Protein AF-A0A2J7W410-F1 (afdb_monomer_lite)

Organism: NCBI:txid47790

Structure (mmCIF, N/CA/C/O backbone):
data_AF-A0A2J7W410-F1
#
_entry.id   AF-A0A2J7W410-F1
#
loop_
_atom_site.group_PDB
_atom_site.id
_atom_site.type_symbol
_atom_site.label_ato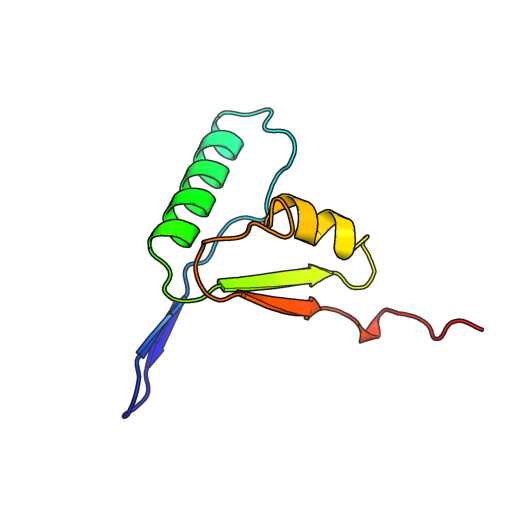m_id
_atom_site.label_alt_id
_atom_site.label_comp_id
_atom_site.label_asym_id
_atom_site.label_entity_id
_atom_site.label_seq_id
_atom_site.pdbx_PDB_ins_code
_atom_site.Cartn_x
_atom_site.Cartn_y
_atom_site.Cartn_z
_atom_site.occupancy
_atom_site.B_iso_or_equiv
_atom_site.auth_seq_id
_atom_site.auth_comp_id
_atom_site.auth_asym_id
_atom_site.auth_atom_id
_atom_site.pdbx_PDB_model_num
ATOM 1 N N . GLY A 1 1 ? -10.271 7.783 0.429 1.00 91.81 1 GLY A N 1
ATOM 2 C CA . GLY A 1 1 ? -11.712 7.590 0.145 1.00 91.81 1 GLY A CA 1
ATOM 3 C C . GLY A 1 1 ? -12.448 7.187 1.408 1.00 91.81 1 GLY A C 1
ATOM 4 O O . GLY A 1 1 ? -11.792 6.796 2.361 1.00 91.81 1 GLY A O 1
ATOM 5 N N . ILE A 1 2 ? -13.777 7.284 1.441 1.00 96.69 2 ILE A N 1
ATOM 6 C CA . ILE A 1 2 ? -14.591 6.824 2.580 1.00 96.69 2 ILE A CA 1
ATOM 7 C C . ILE A 1 2 ? -15.704 5.929 2.033 1.00 96.69 2 ILE A C 1
ATOM 9 O O . ILE A 1 2 ? -16.435 6.347 1.137 1.00 96.69 2 ILE A O 1
ATOM 13 N N . LEU A 1 3 ? -15.826 4.721 2.576 1.00 96.56 3 LEU A N 1
ATOM 14 C CA . LEU A 1 3 ? -16.925 3.792 2.327 1.00 96.56 3 LEU A CA 1
ATOM 15 C C . LEU A 1 3 ? -17.668 3.597 3.646 1.00 96.56 3 LEU A C 1
ATOM 17 O O . LEU A 1 3 ? -17.062 3.211 4.637 1.00 96.56 3 LEU A O 1
ATOM 21 N N . SER A 1 4 ? -18.960 3.906 3.682 1.00 97.56 4 SER A N 1
ATOM 22 C CA . SER A 1 4 ? -19.777 3.757 4.891 1.00 97.56 4 SER A CA 1
ATOM 23 C C . SER A 1 4 ? -20.966 2.858 4.604 1.00 97.56 4 SER A C 1
ATOM 25 O O . SER A 1 4 ? -21.639 3.041 3.591 1.00 97.56 4 SER A O 1
ATOM 27 N N . ASP A 1 5 ? -21.229 1.941 5.523 1.00 97.44 5 ASP A N 1
ATOM 28 C CA . ASP A 1 5 ? -22.424 1.108 5.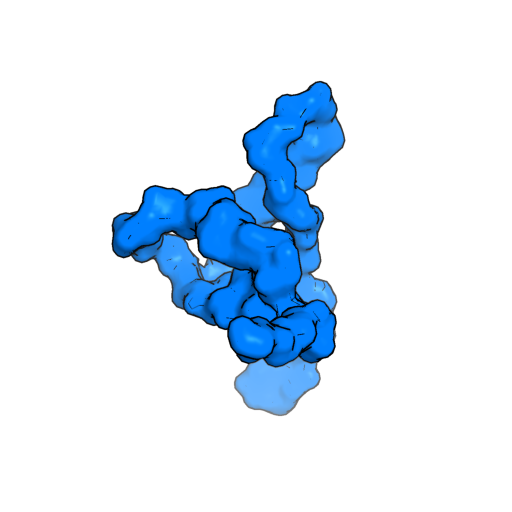576 1.00 97.44 5 ASP A CA 1
ATOM 29 C C . ASP A 1 5 ? -23.064 1.240 6.973 1.00 97.44 5 ASP A C 1
ATOM 31 O O . ASP A 1 5 ? -22.575 1.974 7.834 1.00 97.44 5 ASP A O 1
ATOM 35 N N . ARG A 1 6 ? -24.182 0.558 7.220 1.00 97.62 6 ARG A N 1
ATOM 36 C CA . ARG A 1 6 ? -24.866 0.554 8.519 1.00 97.62 6 ARG A CA 1
ATOM 37 C C . ARG A 1 6 ? -24.017 -0.064 9.625 1.00 97.62 6 ARG A C 1
ATOM 39 O O . ARG A 1 6 ? -24.119 0.370 10.767 1.00 97.62 6 ARG A O 1
ATOM 46 N N . GLU A 1 7 ? -23.224 -1.077 9.287 1.00 98.00 7 GLU A N 1
ATOM 47 C CA . GLU A 1 7 ? -22.482 -1.884 10.264 1.00 98.00 7 GLU A CA 1
ATOM 48 C C . GLU A 1 7 ? -20.991 -1.546 10.328 1.00 98.00 7 GLU A C 1
ATOM 50 O O . GLU A 1 7 ? -20.313 -1.951 11.270 1.00 98.00 7 GLU A O 1
ATOM 55 N N . PHE A 1 8 ? -20.464 -0.799 9.355 1.00 96.31 8 PHE A N 1
ATOM 56 C CA . PHE A 1 8 ? -19.048 -0.453 9.317 1.00 96.31 8 PHE A CA 1
ATOM 57 C C . PHE A 1 8 ? -18.784 0.855 8.573 1.00 96.31 8 PHE A C 1
ATOM 59 O O . PHE A 1 8 ? -19.573 1.318 7.750 1.00 96.31 8 PHE A O 1
ATOM 66 N N . GLN A 1 9 ? -17.606 1.419 8.818 1.00 96.56 9 GLN A N 1
ATOM 67 C CA . GLN A 1 9 ? -17.040 2.485 8.011 1.00 96.56 9 GLN A CA 1
ATOM 68 C C . GLN A 1 9 ? -15.577 2.166 7.732 1.00 96.56 9 GLN A C 1
ATOM 70 O O . GLN A 1 9 ? -14.833 1.775 8.623 1.00 96.56 9 GLN A O 1
ATOM 75 N N . MET A 1 10 ? -15.175 2.341 6.481 1.00 95.88 10 MET A N 1
ATOM 76 C CA . MET A 1 10 ? -13.819 2.129 6.011 1.00 95.88 10 MET A CA 1
ATOM 77 C C . MET A 1 10 ? -13.270 3.439 5.459 1.00 95.88 10 MET A C 1
ATOM 79 O O . MET A 1 10 ? -13.858 4.057 4.565 1.00 95.88 10 MET A O 1
ATOM 83 N N . ILE A 1 11 ? -12.117 3.851 5.980 1.00 96.56 11 ILE A N 1
ATOM 84 C CA . ILE A 1 11 ? -11.362 4.999 5.486 1.00 96.56 11 ILE A CA 1
ATOM 85 C C . ILE A 1 11 ? -10.187 4.460 4.674 1.00 96.56 11 ILE A C 1
ATOM 87 O O . ILE A 1 11 ? -9.291 3.806 5.191 1.00 96.56 11 ILE A O 1
ATOM 91 N N . LEU A 1 12 ? -10.208 4.732 3.375 1.00 95.44 12 LEU A N 1
ATOM 92 C CA . LEU A 1 12 ? -9.175 4.313 2.436 1.00 95.44 12 LEU A CA 1
ATOM 93 C C . LEU A 1 12 ? -8.092 5.388 2.374 1.00 95.44 12 LEU A C 1
ATOM 95 O O . LEU A 1 12 ? -8.341 6.484 1.854 1.00 95.44 12 LEU A O 1
ATOM 99 N N . PHE A 1 13 ? -6.902 5.074 2.875 1.00 93.94 13 PHE A N 1
ATOM 100 C CA . PHE A 1 13 ? -5.717 5.898 2.667 1.00 93.94 13 PHE A CA 1
ATOM 101 C C . PHE A 1 13 ? -5.163 5.632 1.273 1.00 93.94 13 PHE A C 1
ATOM 103 O O . PHE A 1 13 ? -4.607 4.571 1.002 1.00 93.94 13 PHE A O 1
ATOM 110 N N . ASP A 1 14 ? -5.357 6.598 0.380 1.00 91.44 14 ASP A N 1
ATOM 111 C CA . ASP A 1 14 ? -4.756 6.551 -0.945 1.00 91.44 14 ASP A CA 1
ATOM 112 C C . ASP A 1 14 ? -3.281 6.933 -0.819 1.00 91.44 14 ASP A C 1
ATOM 114 O O . ASP A 1 14 ? -2.950 8.005 -0.302 1.00 91.44 14 ASP A O 1
ATOM 118 N N . THR A 1 15 ? -2.399 6.028 -1.230 1.00 90.12 15 THR A N 1
ATOM 119 C CA . THR A 1 15 ? -0.955 6.221 -1.122 1.00 90.12 15 THR A CA 1
ATOM 120 C C . THR A 1 15 ? -0.332 6.239 -2.514 1.00 90.12 15 THR A C 1
ATOM 122 O O . THR A 1 15 ? -0.761 5.493 -3.395 1.00 90.12 15 THR A O 1
ATOM 125 N N . PRO A 1 16 ? 0.692 7.076 -2.754 1.00 89.56 16 PRO A N 1
ATOM 126 C CA . PRO A 1 16 ? 1.477 6.968 -3.973 1.00 89.56 16 PRO A CA 1
ATOM 127 C C . PRO A 1 16 ? 2.097 5.574 -4.113 1.00 89.56 16 PRO A C 1
ATOM 129 O O . PRO A 1 16 ? 2.436 4.943 -3.112 1.00 89.56 16 PRO A O 1
ATOM 132 N N . GLY A 1 17 ? 2.334 5.135 -5.352 1.00 86.25 17 GLY A N 1
ATOM 133 C CA . GLY A 1 17 ? 3.101 3.912 -5.601 1.00 86.25 17 GLY A CA 1
ATOM 134 C C . GLY A 1 17 ? 4.480 3.982 -4.941 1.00 86.25 17 GLY A C 1
ATOM 135 O O . GLY A 1 17 ? 5.104 5.046 -4.921 1.00 86.25 17 GLY A O 1
ATOM 136 N N . VAL A 1 18 ? 4.949 2.864 -4.380 1.00 83.88 18 VAL A N 1
ATOM 137 C CA . VAL A 1 18 ? 6.257 2.818 -3.715 1.00 83.88 18 VAL A CA 1
ATOM 138 C C . VAL A 1 18 ? 7.377 3.010 -4.723 1.00 83.88 18 VAL A C 1
ATOM 140 O O . VAL A 1 18 ? 7.412 2.392 -5.784 1.00 83.88 18 VAL A O 1
ATOM 143 N N . ILE A 1 19 ? 8.299 3.899 -4.363 1.00 83.50 19 ILE A N 1
ATOM 144 C CA . ILE A 1 19 ? 9.445 4.276 -5.180 1.00 83.50 19 ILE A CA 1
ATOM 145 C C . ILE A 1 19 ? 10.700 3.795 -4.462 1.00 83.50 19 ILE A C 1
ATOM 147 O O . ILE A 1 19 ? 11.060 4.322 -3.408 1.00 83.50 19 ILE A O 1
ATOM 151 N N . GLU A 1 20 ? 11.382 2.817 -5.056 1.00 78.56 20 GLU A N 1
ATOM 152 C CA . GLU A 1 20 ? 12.599 2.215 -4.499 1.00 78.56 20 GLU A CA 1
ATOM 153 C C . GLU A 1 20 ? 13.722 3.253 -4.317 1.00 78.56 20 GLU A C 1
ATOM 155 O O . GLU A 1 20 ? 14.380 3.318 -3.279 1.00 78.56 20 GLU A O 1
ATOM 160 N N . LYS A 1 21 ? 13.928 4.113 -5.324 1.00 82.44 21 LYS A N 1
ATOM 161 C CA . LYS A 1 21 ? 15.005 5.113 -5.340 1.00 82.44 21 LYS A CA 1
ATOM 162 C C . LYS A 1 21 ? 14.443 6.520 -5.434 1.00 82.44 21 LYS A C 1
ATOM 164 O O . LYS A 1 21 ? 14.115 6.995 -6.517 1.00 82.44 21 LYS A O 1
ATOM 169 N N . LYS A 1 22 ? 14.409 7.197 -4.288 1.00 84.69 22 LYS A N 1
ATOM 170 C CA . LYS A 1 22 ? 14.042 8.611 -4.165 1.00 84.69 22 LYS A CA 1
ATOM 171 C C . LYS A 1 22 ? 15.173 9.474 -4.732 1.00 84.69 22 LYS A C 1
ATOM 173 O O . LYS A 1 22 ? 16.307 9.422 -4.266 1.00 84.69 22 LYS A O 1
ATOM 178 N N . ARG A 1 23 ? 14.864 10.248 -5.759 1.00 90.25 23 ARG A N 1
ATOM 179 C CA . ARG A 1 23 ? 15.727 11.189 -6.481 1.00 90.25 23 ARG A CA 1
A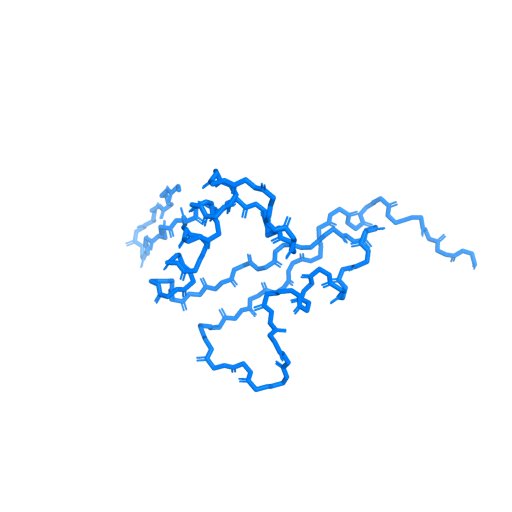TOM 180 C C . ARG A 1 23 ? 15.327 12.638 -6.233 1.00 90.25 23 ARG A C 1
ATOM 182 O O . ARG A 1 23 ? 16.118 13.538 -6.506 1.00 90.25 23 ARG A O 1
ATOM 189 N N . THR A 1 24 ? 14.114 12.879 -5.735 1.00 94.38 24 THR A N 1
ATOM 190 C CA . THR A 1 24 ? 13.592 14.228 -5.498 1.00 94.38 24 THR A CA 1
ATOM 191 C C . THR A 1 24 ? 12.965 14.383 -4.111 1.00 94.38 24 THR A C 1
ATOM 193 O O . THR A 1 24 ? 12.460 13.432 -3.518 1.00 94.38 24 THR A O 1
ATOM 196 N N . LYS A 1 25 ? 12.914 15.627 -3.611 1.00 94.31 25 LYS A N 1
ATOM 197 C CA . LYS A 1 25 ? 12.210 15.966 -2.357 1.00 94.31 25 LYS A CA 1
ATOM 198 C C . LYS A 1 25 ? 10.713 15.651 -2.406 1.00 94.31 25 LYS A C 1
ATOM 200 O O . LYS A 1 25 ? 10.090 15.451 -1.366 1.00 94.31 25 LYS A O 1
ATOM 205 N N . LEU A 1 26 ? 10.120 15.653 -3.601 1.00 94.88 26 LEU A N 1
ATOM 206 C CA . LEU A 1 26 ? 8.723 15.273 -3.777 1.00 94.88 26 LEU A CA 1
ATOM 207 C C . LEU A 1 26 ? 8.538 13.786 -3.465 1.00 94.88 26 LEU A C 1
ATOM 209 O O . LEU A 1 26 ? 7.687 13.439 -2.654 1.00 94.88 26 LEU A O 1
ATOM 213 N N . GLU A 1 27 ? 9.390 12.931 -4.028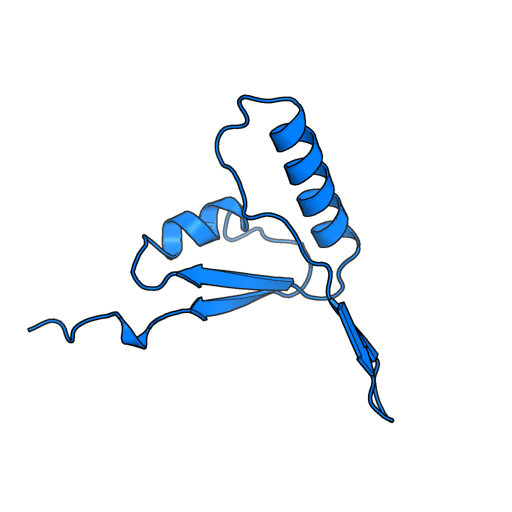 1.00 93.25 27 GLU A N 1
ATOM 214 C CA . GLU A 1 27 ? 9.369 11.485 -3.783 1.00 93.25 27 GLU A CA 1
ATOM 215 C C . GLU A 1 27 ? 9.661 11.154 -2.313 1.00 93.25 27 GLU A C 1
ATOM 217 O O . GLU A 1 27 ? 9.038 10.266 -1.739 1.00 93.25 27 GLU A O 1
ATOM 222 N N . GLU A 1 28 ? 10.539 11.913 -1.650 1.00 91.25 28 GLU A N 1
ATOM 223 C CA . GLU A 1 28 ? 10.741 11.796 -0.200 1.00 91.25 28 GLU A CA 1
ATOM 224 C C . GLU A 1 28 ? 9.456 12.046 0.594 1.00 91.25 28 GLU A C 1
ATOM 226 O O . GLU A 1 28 ? 9.115 11.251 1.473 1.00 91.25 28 GLU A O 1
ATOM 231 N N . ARG A 1 29 ? 8.717 13.112 0.263 1.00 93.38 29 ARG A N 1
ATOM 232 C CA . ARG A 1 29 ? 7.435 13.431 0.910 1.00 93.38 29 ARG A CA 1
ATOM 233 C C . ARG A 1 29 ? 6.357 12.400 0.598 1.00 93.38 29 ARG A C 1
ATOM 235 O O . ARG A 1 29 ? 5.610 12.029 1.498 1.00 93.38 29 ARG A O 1
ATOM 242 N N . MET A 1 30 ? 6.298 11.913 -0.639 1.00 93.38 30 MET A N 1
ATOM 243 C CA . MET A 1 30 ? 5.387 10.835 -1.034 1.00 93.38 30 MET A CA 1
ATOM 244 C C . MET A 1 30 ? 5.633 9.584 -0.191 1.00 93.38 30 MET A C 1
ATOM 246 O O . MET A 1 30 ? 4.700 9.014 0.361 1.00 93.38 30 MET A O 1
ATOM 250 N N . MET A 1 31 ? 6.897 9.196 -0.018 1.00 91.69 31 MET A N 1
ATOM 251 C CA . MET A 1 31 ? 7.246 8.010 0.762 1.00 91.69 31 MET A CA 1
ATOM 252 C C . MET A 1 31 ? 7.029 8.215 2.267 1.00 91.69 31 MET A C 1
ATOM 254 O O . MET A 1 31 ? 6.681 7.267 2.965 1.00 91.69 31 MET A O 1
ATOM 258 N N . ALA A 1 32 ? 7.162 9.443 2.777 1.00 90.69 32 ALA A N 1
ATOM 259 C CA . ALA A 1 32 ? 6.751 9.761 4.145 1.00 90.69 32 ALA A CA 1
ATOM 260 C C . ALA A 1 32 ? 5.235 9.578 4.350 1.00 90.69 32 ALA A C 1
ATOM 262 O O . ALA A 1 32 ? 4.827 9.055 5.386 1.00 90.69 32 ALA A O 1
ATOM 263 N N . ALA A 1 33 ? 4.412 9.943 3.358 1.00 91.88 33 ALA A N 1
ATOM 264 C CA . ALA A 1 33 ? 2.969 9.711 3.397 1.00 91.88 33 ALA A CA 1
ATOM 265 C C . ALA A 1 33 ? 2.628 8.212 3.397 1.00 91.88 33 ALA A C 1
ATOM 267 O O . ALA A 1 33 ? 1.821 7.789 4.216 1.00 91.88 33 ALA A O 1
ATOM 268 N N . VAL A 1 34 ? 3.306 7.400 2.573 1.00 91.19 34 VAL A N 1
ATOM 269 C CA . VAL A 1 34 ? 3.147 5.930 2.571 1.00 91.19 34 VAL A CA 1
ATOM 270 C C . VAL A 1 34 ? 3.435 5.342 3.957 1.00 91.19 34 VAL A C 1
ATOM 272 O O . VAL A 1 34 ? 2.618 4.604 4.501 1.00 91.19 34 VAL A O 1
ATOM 275 N N . VAL A 1 35 ? 4.577 5.696 4.561 1.00 88.75 35 VAL A N 1
ATOM 276 C CA . VAL A 1 35 ? 4.962 5.196 5.894 1.00 88.75 35 VAL A CA 1
ATOM 277 C C . VAL A 1 35 ? 3.951 5.612 6.959 1.00 88.75 35 VAL A C 1
ATOM 279 O O . VAL A 1 35 ? 3.650 4.828 7.856 1.00 88.75 35 VAL A O 1
ATOM 282 N N . HIS A 1 36 ? 3.430 6.836 6.880 1.00 91.19 36 HIS A N 1
ATOM 283 C CA . HIS A 1 36 ? 2.394 7.293 7.797 1.00 91.19 36 HIS A CA 1
ATOM 284 C C . HIS A 1 36 ? 1.100 6.490 7.623 1.00 91.19 36 HIS A C 1
ATOM 286 O O . HIS A 1 36 ? 0.591 5.965 8.606 1.00 91.19 36 HIS A O 1
ATOM 292 N N . SER A 1 37 ? 0.624 6.297 6.390 1.00 92.69 37 SER A N 1
ATOM 293 C CA . SER A 1 37 ? -0.579 5.507 6.115 1.00 92.69 37 SER A CA 1
ATOM 294 C C . SER A 1 37 ? -0.473 4.067 6.613 1.00 92.69 37 SER A C 1
ATOM 296 O O . SER A 1 37 ? -1.433 3.572 7.187 1.00 92.69 37 SER A O 1
ATOM 298 N N . ILE A 1 38 ? 0.691 3.422 6.468 1.00 90.00 38 ILE A N 1
ATOM 299 C CA . ILE A 1 38 ? 0.934 2.067 6.996 1.00 90.00 38 ILE A CA 1
ATOM 300 C C . ILE A 1 38 ? 0.819 2.029 8.526 1.00 90.00 38 ILE A C 1
ATOM 302 O O . ILE A 1 38 ? 0.274 1.079 9.078 1.00 90.00 38 ILE A O 1
ATOM 306 N N . LYS A 1 39 ? 1.338 3.049 9.222 1.00 89.75 39 LYS A N 1
ATOM 307 C CA . LYS A 1 39 ? 1.307 3.108 10.693 1.00 89.75 39 LYS A CA 1
ATOM 308 C C . LYS A 1 39 ? -0.093 3.333 11.251 1.00 89.75 39 LYS A C 1
ATOM 310 O O . LYS A 1 39 ? -0.409 2.781 12.296 1.00 89.75 39 LYS A O 1
ATOM 315 N N . GLU A 1 40 ? -0.891 4.151 10.575 1.00 92.88 40 GLU A N 1
ATOM 316 C CA . GLU A 1 40 ? -2.245 4.498 11.019 1.00 92.88 40 GLU A CA 1
ATOM 317 C C . GLU A 1 40 ? -3.301 3.484 10.551 1.00 92.88 40 GLU A C 1
ATOM 319 O O . GLU A 1 40 ? -4.423 3.491 11.047 1.00 92.88 40 GLU A O 1
ATOM 324 N N . SER A 1 41 ? -2.982 2.634 9.568 1.00 94.00 41 SER A N 1
ATOM 325 C CA . SER A 1 41 ? -3.932 1.659 9.033 1.00 94.00 41 SER A CA 1
ATOM 326 C C . SER A 1 41 ? -4.111 0.455 9.953 1.00 94.00 41 SER A C 1
ATOM 328 O O . SER A 1 41 ? -3.140 -0.104 10.456 1.00 94.00 41 SER A O 1
ATOM 330 N N . GLU A 1 42 ? -5.350 -0.012 10.083 1.00 95.19 42 GLU A N 1
ATOM 331 C CA . GLU A 1 42 ? -5.676 -1.260 10.786 1.00 95.19 42 GLU A CA 1
ATOM 332 C C . GLU A 1 42 ? -5.495 -2.502 9.899 1.00 95.19 42 GLU A C 1
ATOM 334 O O . GLU A 1 42 ? -5.337 -3.610 10.403 1.00 95.19 42 GLU A O 1
ATOM 339 N N . ALA A 1 43 ? -5.504 -2.326 8.575 1.00 93.75 43 ALA A N 1
ATOM 340 C CA . ALA A 1 43 ? -5.253 -3.367 7.586 1.00 93.75 43 ALA A CA 1
ATOM 341 C C . ALA A 1 43 ? -4.686 -2.756 6.299 1.00 93.75 43 ALA A C 1
ATOM 343 O O . ALA A 1 43 ? -4.963 -1.600 5.972 1.00 93.75 43 ALA A O 1
ATOM 344 N N . ILE A 1 44 ? -3.916 -3.545 5.550 1.00 92.94 44 ILE A N 1
ATOM 345 C CA . ILE A 1 44 ? -3.248 -3.116 4.317 1.00 92.94 44 ILE A CA 1
ATOM 346 C C . ILE A 1 44 ? -3.734 -3.951 3.136 1.00 92.94 44 ILE A C 1
ATOM 348 O O . ILE A 1 44 ? -3.850 -5.172 3.215 1.00 92.94 44 ILE A O 1
ATOM 352 N N . VAL A 1 45 ? -3.955 -3.277 2.009 1.00 93.19 45 VAL A N 1
ATOM 353 C CA . VAL A 1 45 ? -4.227 -3.890 0.706 1.00 93.19 45 VAL A CA 1
ATOM 354 C C . VAL A 1 45 ? -3.026 -3.608 -0.195 1.00 93.19 45 VAL A C 1
ATOM 356 O O . VAL A 1 45 ? -2.874 -2.502 -0.710 1.00 93.19 45 VAL A O 1
ATOM 359 N N . ALA A 1 46 ? -2.146 -4.595 -0.355 1.00 91.94 46 ALA A N 1
ATOM 360 C CA . ALA A 1 46 ? -0.964 -4.497 -1.203 1.00 91.94 46 ALA A CA 1
ATOM 361 C C . ALA A 1 46 ? -1.315 -4.937 -2.626 1.00 91.94 46 ALA A C 1
ATOM 363 O O . ALA A 1 46 ? -1.486 -6.125 -2.894 1.00 91.94 46 ALA A O 1
ATOM 364 N N . VAL A 1 47 ? -1.442 -3.976 -3.539 1.00 92.62 47 VAL A N 1
ATOM 365 C CA . VAL A 1 47 ? -1.786 -4.239 -4.940 1.00 92.62 47 VAL A CA 1
ATOM 366 C C . VAL A 1 47 ? -0.507 -4.345 -5.765 1.00 92.62 47 VAL A C 1
ATOM 368 O O . VAL A 1 47 ? 0.271 -3.396 -5.824 1.00 92.62 47 VAL A O 1
ATOM 371 N N . VAL A 1 48 ? -0.305 -5.486 -6.420 1.00 92.44 48 VAL A N 1
ATOM 372 C CA . VAL A 1 48 ? 0.832 -5.740 -7.316 1.00 92.44 48 VAL A CA 1
ATOM 373 C C . VAL A 1 48 ? 0.331 -6.072 -8.712 1.00 92.44 48 VAL A C 1
ATOM 375 O O . VAL A 1 48 ? -0.721 -6.686 -8.865 1.00 92.44 48 VAL A O 1
ATOM 378 N N . ASP A 1 49 ? 1.062 -5.656 -9.740 1.00 92.31 49 ASP A N 1
ATOM 379 C CA . ASP A 1 49 ? 0.732 -6.003 -11.121 1.00 92.31 49 ASP A CA 1
ATOM 380 C C . ASP A 1 49 ? 1.193 -7.438 -11.415 1.00 92.31 49 ASP A C 1
ATOM 382 O O . ASP A 1 49 ? 2.344 -7.798 -11.162 1.00 92.31 49 ASP A O 1
ATOM 386 N N . ALA A 1 50 ? 0.290 -8.271 -11.928 1.00 92.88 50 ALA A N 1
ATOM 387 C CA . ALA A 1 50 ? 0.567 -9.664 -12.251 1.00 92.88 50 ALA A CA 1
ATOM 388 C C . ALA A 1 50 ? 1.671 -9.812 -13.307 1.00 92.88 50 ALA A C 1
ATOM 390 O O . ALA A 1 50 ? 2.452 -10.763 -13.244 1.00 92.88 50 ALA A O 1
ATOM 391 N N . ALA A 1 51 ? 1.745 -8.872 -14.254 1.00 90.06 51 ALA A N 1
ATOM 392 C CA . ALA A 1 51 ? 2.688 -8.905 -15.366 1.00 90.06 51 ALA A CA 1
ATOM 393 C C . ALA A 1 51 ? 4.050 -8.271 -15.030 1.00 90.06 51 ALA A C 1
ATOM 395 O O . ALA A 1 51 ? 5.007 -8.455 -15.782 1.00 90.06 51 ALA A O 1
ATOM 396 N N . ASP A 1 52 ? 4.164 -7.549 -13.910 1.00 88.56 52 ASP A N 1
ATOM 397 C CA . ASP A 1 52 ? 5.372 -6.803 -13.539 1.00 88.56 52 ASP A CA 1
ATOM 398 C C . ASP A 1 52 ? 5.947 -7.270 -12.198 1.00 88.56 52 ASP A C 1
ATOM 400 O O . ASP A 1 52 ? 5.750 -6.659 -11.147 1.00 88.56 52 ASP A O 1
ATOM 404 N N . ARG A 1 53 ?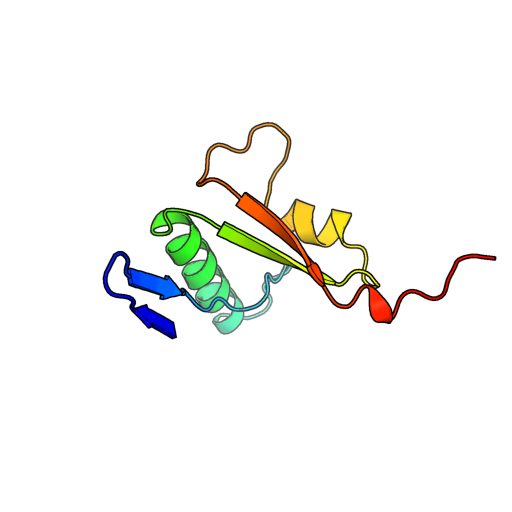 6.661 -8.404 -12.250 1.00 87.12 53 ARG A N 1
ATOM 405 C CA . ARG A 1 53 ? 7.506 -8.945 -11.163 1.00 87.12 53 ARG A CA 1
ATOM 406 C C . ARG A 1 53 ? 6.854 -8.800 -9.767 1.00 87.12 53 ARG A C 1
ATOM 408 O O . ARG A 1 53 ? 7.473 -8.251 -8.851 1.00 87.12 53 ARG A O 1
ATOM 415 N N . PRO A 1 54 ? 5.640 -9.346 -9.546 1.00 87.00 54 PRO A N 1
ATOM 416 C CA . PRO A 1 54 ? 4.821 -9.057 -8.361 1.00 87.00 54 PRO A CA 1
ATOM 417 C C . PRO A 1 54 ? 5.500 -9.400 -7.030 1.00 87.00 54 PRO A C 1
ATOM 419 O O . PRO A 1 54 ? 5.254 -8.754 -6.015 1.00 87.00 54 PRO A O 1
ATOM 422 N N . ARG A 1 55 ? 6.393 -10.398 -7.025 1.00 86.62 55 ARG A N 1
ATOM 423 C CA . ARG A 1 55 ? 7.178 -10.771 -5.838 1.00 86.62 55 ARG A CA 1
ATOM 424 C C . ARG A 1 55 ? 8.165 -9.685 -5.422 1.00 86.62 55 ARG A C 1
ATOM 426 O O . ARG A 1 55 ? 8.318 -9.430 -4.235 1.00 86.62 55 ARG A O 1
ATOM 433 N N . GLU A 1 56 ? 8.829 -9.058 -6.386 1.00 85.62 56 GLU A N 1
ATOM 434 C CA . GLU A 1 56 ? 9.784 -7.983 -6.110 1.00 85.62 56 GLU A CA 1
ATOM 435 C C . GLU A 1 56 ? 9.059 -6.716 -5.689 1.00 85.62 56 GLU A C 1
ATOM 437 O O . GLU A 1 56 ? 9.469 -6.071 -4.728 1.00 85.62 56 GLU A O 1
ATOM 442 N N . ALA A 1 57 ? 7.931 -6.422 -6.344 1.00 84.94 57 ALA A N 1
ATOM 443 C CA . ALA A 1 57 ? 7.050 -5.343 -5.931 1.00 84.94 57 ALA A CA 1
ATOM 444 C C . ALA A 1 57 ? 6.615 -5.508 -4.469 1.00 84.94 57 ALA A C 1
ATOM 446 O O . ALA A 1 57 ? 6.755 -4.574 -3.685 1.00 84.94 57 ALA A O 1
ATOM 447 N N . LEU A 1 58 ? 6.171 -6.706 -4.077 1.00 84.88 58 LEU A N 1
ATOM 448 C CA . LEU A 1 58 ? 5.767 -6.996 -2.702 1.00 84.88 58 LEU A CA 1
ATOM 449 C C . LEU A 1 58 ? 6.930 -6.884 -1.702 1.00 84.88 58 LEU A C 1
ATOM 451 O O . LEU A 1 58 ? 6.748 -6.332 -0.616 1.00 84.88 58 LEU A O 1
ATOM 455 N N . ALA A 1 59 ? 8.129 -7.345 -2.071 1.00 84.12 59 ALA A N 1
ATOM 456 C CA . ALA A 1 59 ? 9.318 -7.274 -1.219 1.00 84.12 59 ALA A CA 1
ATOM 457 C C . ALA A 1 59 ? 9.742 -5.830 -0.880 1.00 84.12 59 ALA A C 1
ATOM 459 O O . ALA A 1 59 ? 10.399 -5.603 0.134 1.00 84.12 59 ALA A O 1
ATOM 460 N N . MET A 1 60 ? 9.339 -4.837 -1.684 1.00 77.00 60 MET A N 1
ATOM 461 C CA . MET A 1 60 ? 9.552 -3.422 -1.353 1.00 77.00 60 MET A CA 1
ATOM 462 C C . MET A 1 60 ? 8.684 -2.936 -0.179 1.00 77.00 60 MET A C 1
ATOM 464 O O . MET A 1 60 ? 9.053 -1.971 0.489 1.00 77.00 60 MET A O 1
ATOM 468 N N . PHE A 1 61 ? 7.535 -3.577 0.065 1.00 73.19 61 PHE A N 1
ATOM 469 C CA . PHE A 1 61 ? 6.590 -3.218 1.131 1.00 73.19 61 PHE A CA 1
ATOM 470 C C . PHE A 1 61 ? 6.757 -4.082 2.379 1.00 73.19 61 PHE A C 1
ATOM 472 O O . PHE A 1 61 ? 6.670 -3.577 3.498 1.00 73.19 61 PHE A O 1
ATOM 479 N N . GLN A 1 62 ? 6.984 -5.381 2.185 1.00 70.75 62 GLN A N 1
ATOM 480 C CA . GLN A 1 62 ? 7.163 -6.347 3.257 1.00 70.75 62 GLN A CA 1
ATOM 481 C C . GLN A 1 62 ? 8.646 -6.746 3.324 1.00 70.75 62 GLN A C 1
ATOM 483 O O . GLN A 1 62 ? 9.099 -7.512 2.474 1.00 70.75 62 GLN A O 1
ATOM 488 N N . PRO A 1 63 ? 9.416 -6.296 4.332 1.00 60.31 63 PRO A N 1
ATOM 489 C CA . PRO A 1 63 ? 10.848 -6.584 4.428 1.00 60.31 63 PRO A CA 1
ATOM 490 C C . PRO A 1 63 ? 11.189 -8.043 4.806 1.00 60.31 63 PRO A C 1
ATOM 492 O O . PRO A 1 63 ? 12.312 -8.308 5.221 1.00 60.31 63 PRO A O 1
ATOM 495 N N . GLY A 1 64 ? 10.261 -8.996 4.651 1.00 62.06 64 GLY A N 1
ATOM 496 C CA . GLY A 1 64 ? 10.499 -10.426 4.867 1.00 62.06 64 GLY A CA 1
ATOM 497 C C . GLY A 1 64 ? 9.462 -11.117 5.755 1.00 62.06 64 GLY A C 1
ATOM 498 O O . GLY A 1 64 ? 8.372 -10.595 6.003 1.00 62.06 64 GLY A O 1
ATOM 499 N N . GLU A 1 65 ? 9.822 -12.314 6.222 1.00 69.00 65 GLU A N 1
ATOM 500 C CA . GLU A 1 65 ? 8.998 -13.166 7.097 1.00 69.00 65 GLU A CA 1
ATOM 501 C C . GLU A 1 65 ? 8.735 -12.526 8.474 1.00 69.00 65 GLU A C 1
ATOM 503 O O . GLU A 1 65 ? 7.720 -12.815 9.100 1.00 69.00 65 GLU A O 1
ATOM 508 N N . ASP A 1 66 ? 9.576 -11.574 8.890 1.00 75.62 66 ASP A N 1
ATOM 509 C CA . ASP A 1 66 ? 9.494 -10.861 10.174 1.00 75.62 66 ASP A CA 1
ATOM 510 C C . ASP A 1 66 ? 8.541 -9.644 10.152 1.00 75.62 66 ASP A C 1
ATOM 512 O O . ASP A 1 66 ? 8.709 -8.680 10.907 1.00 75.62 66 ASP A O 1
ATOM 516 N N . TRP A 1 67 ? 7.544 -9.632 9.261 1.00 81.19 67 TRP A N 1
ATOM 517 C CA . TRP A 1 67 ? 6.557 -8.551 9.217 1.00 81.19 67 TRP A CA 1
ATOM 518 C C . TRP A 1 67 ? 5.739 -8.494 10.511 1.00 81.19 67 TRP A C 1
ATOM 520 O O . TRP A 1 67 ? 5.035 -9.436 10.862 1.00 81.19 67 TRP A O 1
ATOM 530 N N . ASN A 1 68 ? 5.784 -7.341 11.178 1.00 83.31 68 ASN A N 1
ATOM 531 C CA . ASN A 1 68 ? 5.042 -7.065 12.411 1.00 83.31 68 ASN A CA 1
ATOM 532 C C . ASN A 1 68 ? 4.119 -5.837 12.274 1.00 83.31 68 ASN A C 1
ATOM 534 O O . ASN A 1 68 ? 3.882 -5.106 13.234 1.00 83.31 68 ASN A O 1
ATOM 538 N N . GLY A 1 69 ? 3.677 -5.534 11.053 1.00 85.56 69 GLY A N 1
ATOM 539 C CA . GLY A 1 69 ? 2.711 -4.464 10.816 1.00 85.56 69 GLY A CA 1
ATOM 540 C C . GLY A 1 69 ? 1.270 -4.980 10.775 1.00 85.56 69 GLY A C 1
ATOM 541 O O . GLY A 1 69 ? 1.013 -6.139 11.108 1.00 85.56 69 GLY A O 1
ATOM 542 N N . PRO A 1 70 ? 0.320 -4.133 10.346 1.00 90.62 70 PRO A N 1
ATOM 543 C CA . PRO A 1 70 ? -1.078 -4.522 10.205 1.00 90.62 70 PRO A CA 1
ATOM 544 C C . PRO A 1 70 ? -1.259 -5.762 9.311 1.00 90.62 70 PRO A C 1
ATOM 546 O O . PRO A 1 70 ? -0.415 -6.024 8.441 1.00 90.62 70 PRO A O 1
ATOM 549 N N . PRO A 1 71 ? -2.359 -6.519 9.478 1.00 92.31 71 PRO A N 1
ATOM 550 C CA . PRO A 1 71 ? -2.711 -7.602 8.567 1.00 92.31 71 PRO A CA 1
ATOM 551 C C . PRO A 1 71 ? -2.748 -7.101 7.120 1.00 92.31 71 PRO A C 1
ATOM 553 O O . PRO A 1 71 ? -3.301 -6.039 6.827 1.00 92.31 71 PRO A O 1
ATOM 556 N N . MET A 1 72 ? -2.152 -7.875 6.213 1.00 90.69 72 MET A N 1
ATOM 557 C CA . MET A 1 72 ? -1.965 -7.494 4.816 1.00 90.69 72 MET A CA 1
ATOM 558 C C . MET A 1 72 ? -2.641 -8.498 3.886 1.00 90.69 72 MET A C 1
ATOM 560 O O . MET A 1 72 ? -2.344 -9.691 3.922 1.00 90.69 72 MET A O 1
ATOM 564 N N . ALA A 1 73 ? -3.518 -8.001 3.019 1.00 92.81 73 ALA A N 1
ATOM 565 C CA . ALA A 1 73 ? -4.025 -8.736 1.871 1.00 92.81 73 ALA A CA 1
ATOM 566 C C . ALA A 1 73 ? -3.190 -8.375 0.636 1.00 92.81 73 ALA A C 1
ATOM 568 O O . ALA A 1 73 ? -3.058 -7.197 0.302 1.00 92.81 73 ALA A O 1
ATOM 569 N N . VAL A 1 74 ? -2.642 -9.379 -0.052 1.00 92.25 74 VAL A N 1
ATOM 570 C CA . VAL A 1 74 ? -1.900 -9.190 -1.308 1.00 92.25 74 VAL A CA 1
ATOM 571 C C . VAL A 1 74 ? -2.837 -9.440 -2.483 1.00 92.25 74 VAL A C 1
ATOM 573 O O . VAL A 1 74 ? -3.381 -10.533 -2.630 1.00 92.25 74 VAL A O 1
ATOM 576 N N . LEU A 1 75 ? -3.031 -8.422 -3.315 1.00 94.12 75 LEU A N 1
ATOM 577 C CA . LEU A 1 75 ? -3.913 -8.451 -4.475 1.00 94.12 75 LEU A CA 1
ATOM 578 C C . LEU A 1 75 ? -3.061 -8.459 -5.739 1.00 94.12 75 LEU A C 1
ATOM 580 O O . LEU A 1 75 ? -2.423 -7.463 -6.078 1.00 94.12 75 LEU A O 1
ATOM 584 N N . ILE A 1 76 ? -3.083 -9.584 -6.448 1.00 93.31 76 ILE A N 1
ATOM 585 C CA . ILE A 1 76 ? -2.472 -9.709 -7.771 1.00 93.31 76 ILE A CA 1
ATOM 586 C C . ILE A 1 76 ? -3.455 -9.136 -8.793 1.00 93.31 76 ILE A C 1
ATOM 588 O O . ILE A 1 76 ? -4.469 -9.749 -9.121 1.00 93.31 76 ILE A O 1
ATOM 592 N N . ASN A 1 77 ? -3.174 -7.921 -9.247 1.00 94.69 77 ASN A N 1
ATOM 593 C CA . ASN A 1 77 ? -4.019 -7.154 -10.148 1.00 94.69 77 ASN A CA 1
ATOM 594 C C . ASN A 1 77 ? -3.626 -7.372 -11.613 1.00 94.69 77 ASN A C 1
ATOM 596 O O . ASN A 1 77 ? -2.475 -7.677 -11.908 1.00 94.69 77 ASN A O 1
ATOM 600 N N . LYS A 1 78 ? -4.570 -7.152 -12.533 1.00 94.88 78 LYS A N 1
ATOM 601 C CA . LYS A 1 78 ? -4.392 -7.331 -13.986 1.00 94.88 78 LYS A CA 1
ATOM 602 C C . LYS A 1 78 ? -3.990 -8.749 -14.415 1.00 94.88 78 LYS A C 1
ATOM 604 O O . LYS A 1 78 ? -3.277 -8.934 -15.399 1.00 94.88 78 LYS A O 1
ATOM 609 N N . ALA A 1 79 ? -4.428 -9.763 -13.670 1.00 92.19 79 ALA A N 1
ATOM 610 C CA . ALA A 1 79 ? -4.147 -11.160 -13.999 1.00 92.19 79 ALA A CA 1
ATOM 611 C C . ALA A 1 79 ? -4.724 -11.582 -15.365 1.00 92.19 79 ALA A C 1
ATOM 613 O O . ALA A 1 79 ? -4.220 -12.516 -15.973 1.00 92.19 79 ALA A O 1
ATOM 614 N N . ASP A 1 80 ? -5.732 -10.867 -15.868 1.00 92.50 80 ASP A N 1
ATOM 615 C CA . ASP A 1 80 ? -6.301 -11.027 -17.209 1.00 92.50 80 ASP A CA 1
ATOM 616 C C . ASP A 1 80 ? -5.312 -10.724 -18.348 1.00 92.50 80 ASP A C 1
ATOM 618 O O . ASP A 1 80 ? -5.504 -11.204 -19.462 1.00 92.50 80 ASP A O 1
ATOM 622 N N . LEU A 1 81 ? -4.245 -9.961 -18.082 1.00 90.50 81 LEU A N 1
ATOM 623 C CA . LEU A 1 81 ? -3.197 -9.663 -19.064 1.00 90.50 81 LEU A CA 1
ATOM 624 C C . LEU A 1 81 ? -2.139 -10.765 -19.171 1.00 90.50 81 LEU A C 1
ATOM 626 O O . LEU A 1 81 ? -1.295 -10.714 -20.068 1.00 90.50 81 LEU A O 1
ATOM 630 N N . LEU A 1 82 ? -2.151 -11.740 -18.260 1.00 87.62 82 LEU A N 1
ATOM 631 C CA . LEU A 1 82 ? -1.290 -12.904 -18.377 1.00 87.62 82 LEU A CA 1
ATOM 632 C C . LEU A 1 82 ? -1.835 -13.778 -19.506 1.00 87.62 82 LEU A C 1
ATOM 634 O O . LEU A 1 82 ? -2.924 -14.336 -19.402 1.00 87.62 82 LEU A O 1
ATOM 638 N N . SER A 1 83 ? -1.074 -13.907 -20.591 1.00 79.62 83 SER A N 1
ATOM 639 C CA . SER A 1 83 ? -1.322 -14.983 -21.545 1.00 79.62 83 SER A CA 1
ATOM 640 C C . SER A 1 83 ? -1.134 -16.315 -20.824 1.00 79.62 83 SER A C 1
ATOM 642 O O . SER A 1 83 ? -0.185 -16.455 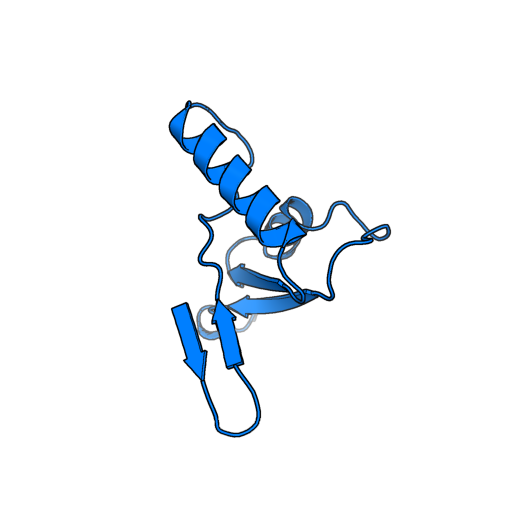-20.046 1.00 79.62 83 SER A O 1
ATOM 644 N N . GLU A 1 84 ? -2.002 -17.292 -21.090 1.00 69.06 84 GLU A N 1
ATOM 645 C CA . GLU A 1 84 ? -1.726 -18.673 -20.700 1.00 69.06 84 GLU A CA 1
ATOM 646 C C . GLU A 1 84 ? -0.321 -19.031 -21.196 1.00 69.06 84 GLU A C 1
ATOM 648 O O . GLU A 1 84 ? 0.018 -18.795 -22.358 1.00 69.06 84 GLU A O 1
ATOM 653 N N . ALA A 1 85 ? 0.531 -19.499 -20.285 1.00 60.31 85 ALA A N 1
ATOM 654 C CA . ALA A 1 85 ? 1.794 -20.085 -20.688 1.00 60.31 85 ALA A CA 1
ATOM 655 C C . ALA A 1 85 ? 1.460 -21.332 -21.518 1.00 60.31 85 ALA A C 1
ATOM 657 O O . ALA A 1 85 ? 0.784 -22.226 -21.006 1.00 60.31 85 ALA A O 1
ATOM 658 N N . GLU A 1 86 ? 1.891 -21.358 -22.781 1.00 39.47 86 GLU A N 1
ATOM 659 C CA . GLU A 1 86 ? 2.025 -22.614 -23.532 1.00 39.47 86 GLU A CA 1
ATOM 660 C C . GLU A 1 86 ? 2.961 -23.587 -22.798 1.00 39.47 86 GLU A C 1
ATOM 662 O O . GLU A 1 86 ? 3.988 -23.127 -22.236 1.00 39.47 86 GLU A O 1
#

InterPro domains:
  IPR005662 GTPase Era-like [PTHR42698] (1-84)
  IPR006073 GTP binding domain [PF01926] (6-78)
  IPR027417 P-loop containing nucleoside triphosphate hydrolase [G3DSA:3.40.50.300] (1-86)
  IPR027417 P-loop containing nucleoside triphosphate hydrolase [SSF52540] (7-84)

Radius of gyration: 15.16 Å; chains: 1; bounding box: 41×39×36 Å

Secondary structure (DSSP, 8-state):
-EEE-SS-EEE----PPP-SS--SHHHHHHHHHHHHHHHH-SSEEEEEETTS-HHHHHHTT--STT--SS-EEEEEE-GGGSPPP-

Sequence (86 aa):
GILSDREFQMILFDTPGVIEKKRTKLEERMMAAVVHSIKESEAIVAVVDAADRPREALAMFQPGEDWNGPPMAVLINKADLLSEAE

pLDDT: mean 88.04, std 9.79, range [39.47, 98.0]

Foldseek 3Di:
DWDDDPVDIDDDQDAPQQDPDDPDPVNVVSVVSVVVCQQPDQEEEAEAELVPPRVVSVCSVAVDPPDPTHHYDYHHPPPVPDDPDD